Protein AF-A0A2M9PBJ3-F1 (afdb_monomer_lite)

Foldseek 3Di:
DDPPPQPWAWKAWDDWADPPQWIWTWIDRPPDIDIDIGGPPDDDDNPRDTHGDDPQQDWDDDVPHTPDHHDD

Structure (mmCIF, N/CA/C/O backbone):
data_AF-A0A2M9PBJ3-F1
#
_entry.id   AF-A0A2M9PBJ3-F1
#
loop_
_atom_site.group_PDB
_atom_site.id
_atom_site.type_symbol
_atom_site.label_atom_id
_atom_site.label_alt_id
_atom_site.label_comp_id
_atom_site.label_asym_id
_atom_site.label_entity_id
_atom_site.label_seq_id
_atom_site.pdbx_PDB_ins_code
_atom_site.Cartn_x
_atom_site.Cartn_y
_atom_site.Cartn_z
_atom_site.occupancy
_atom_site.B_iso_or_equiv
_atom_site.auth_seq_id
_atom_site.auth_comp_id
_atom_site.auth_asym_id
_atom_site.auth_atom_id
_atom_site.pdbx_PDB_model_num
ATOM 1 N N . ALA A 1 1 ? 15.811 -15.163 20.497 1.00 36.22 1 ALA A N 1
ATOM 2 C CA . ALA A 1 1 ? 15.865 -14.157 19.421 1.00 36.22 1 ALA A CA 1
ATOM 3 C C . ALA A 1 1 ? 14.451 -13.987 18.887 1.00 36.22 1 ALA A C 1
ATOM 5 O O . ALA A 1 1 ? 13.971 -14.854 18.174 1.00 36.22 1 ALA A O 1
ATOM 6 N N . THR A 1 2 ? 13.753 -12.947 19.325 1.00 40.09 2 THR A N 1
ATOM 7 C CA . THR A 1 2 ? 12.356 -12.664 18.960 1.00 40.09 2 THR A CA 1
ATOM 8 C C . THR A 1 2 ? 12.293 -11.203 18.548 1.00 40.09 2 THR A C 1
ATOM 10 O O . THR A 1 2 ? 11.906 -10.342 19.329 1.00 40.09 2 THR A O 1
ATOM 13 N N . GLY A 1 3 ? 12.756 -10.917 17.331 1.00 37.22 3 GLY A N 1
ATOM 14 C CA . GLY A 1 3 ? 12.293 -9.729 16.626 1.00 37.22 3 GLY A CA 1
ATOM 15 C C . GLY A 1 3 ? 10.887 -10.054 16.149 1.00 37.22 3 GLY A C 1
ATOM 16 O O . GLY A 1 3 ? 10.731 -10.932 15.302 1.00 37.22 3 GLY A O 1
ATOM 17 N N . GLN A 1 4 ? 9.873 -9.458 16.772 1.00 41.72 4 GLN A N 1
ATOM 18 C CA . GLN A 1 4 ? 8.497 -9.523 16.292 1.00 41.72 4 GLN A CA 1
ATOM 19 C C . GLN A 1 4 ? 8.504 -8.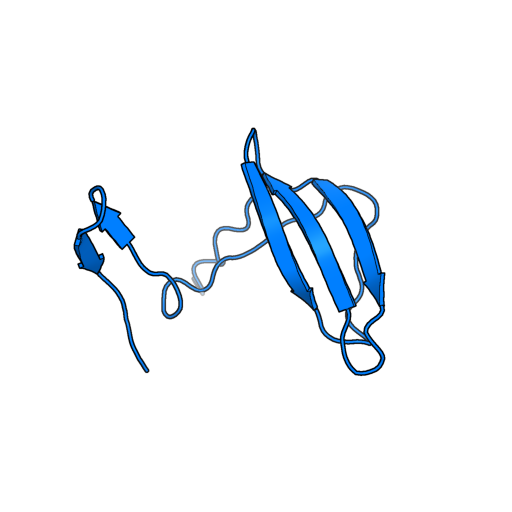975 14.864 1.00 41.72 4 GLN A C 1
ATOM 21 O O . GLN A 1 4 ? 8.772 -7.795 14.658 1.00 41.72 4 GLN A O 1
ATOM 26 N N . GLY A 1 5 ? 8.352 -9.865 13.883 1.00 46.25 5 GLY A N 1
ATOM 27 C CA . GLY A 1 5 ? 8.335 -9.481 12.479 1.00 46.25 5 GLY A CA 1
ATOM 28 C C . GLY A 1 5 ? 7.180 -8.519 12.250 1.00 46.25 5 GLY A C 1
ATOM 29 O O . GLY A 1 5 ? 6.069 -8.797 12.696 1.00 46.25 5 GLY A O 1
ATOM 30 N N . GLU A 1 6 ? 7.458 -7.395 11.597 1.00 59.94 6 GLU A N 1
ATOM 31 C CA . GLU A 1 6 ? 6.438 -6.468 11.112 1.00 59.94 6 GLU A CA 1
ATOM 32 C C . GLU A 1 6 ? 5.314 -7.280 10.445 1.00 59.94 6 GLU A C 1
ATOM 34 O O . GLU A 1 6 ? 5.576 -8.064 9.525 1.00 59.94 6 GLU A O 1
ATOM 39 N N . GLU A 1 7 ? 4.077 -7.166 10.940 1.00 74.31 7 GLU A N 1
ATOM 40 C CA . GLU A 1 7 ? 2.932 -7.872 10.359 1.00 74.31 7 GLU A CA 1
ATOM 41 C C . GLU A 1 7 ? 2.698 -7.352 8.938 1.00 74.31 7 GLU A C 1
ATOM 43 O O . GLU A 1 7 ? 2.093 -6.305 8.708 1.00 74.31 7 GLU A O 1
ATOM 48 N N . ALA A 1 8 ? 3.233 -8.082 7.962 1.00 85.94 8 ALA A N 1
ATOM 49 C CA . ALA A 1 8 ? 3.070 -7.761 6.559 1.00 85.94 8 ALA A CA 1
ATOM 50 C C . ALA A 1 8 ? 1.726 -8.303 6.057 1.00 85.94 8 ALA A C 1
ATOM 52 O O . ALA A 1 8 ? 1.440 -9.501 6.138 1.00 85.94 8 ALA A O 1
ATOM 53 N N . VAL A 1 9 ? 0.912 -7.418 5.491 1.00 91.00 9 VAL A N 1
ATOM 54 C CA . VAL A 1 9 ? -0.430 -7.723 4.996 1.00 91.00 9 VAL A CA 1
ATOM 55 C C . VAL A 1 9 ? -0.354 -8.097 3.513 1.00 91.00 9 VAL A C 1
ATOM 57 O O . VAL A 1 9 ? 0.326 -7.404 2.748 1.00 91.00 9 VAL A O 1
ATOM 60 N N . PRO A 1 10 ? -1.022 -9.176 3.064 1.00 92.62 10 PRO A N 1
ATOM 61 C CA . PRO A 1 10 ? -1.074 -9.517 1.649 1.00 92.62 10 PRO A CA 1
ATOM 62 C C . PRO A 1 10 ? -1.772 -8.414 0.849 1.00 92.62 10 PRO A C 1
ATOM 64 O O . PRO A 1 10 ? -2.843 -7.928 1.219 1.00 92.62 10 PRO A O 1
ATOM 67 N N . ALA A 1 11 ? -1.165 -8.054 -0.275 1.00 93.38 11 ALA A N 1
ATOM 68 C CA . ALA A 1 11 ? -1.654 -7.038 -1.187 1.00 93.38 11 ALA A CA 1
ATOM 69 C C . ALA A 1 11 ? -1.561 -7.532 -2.632 1.00 93.38 11 ALA A C 1
ATOM 71 O O . ALA A 1 11 ? -0.792 -8.435 -2.963 1.00 93.38 11 ALA A O 1
ATOM 72 N N . ARG A 1 12 ? -2.333 -6.908 -3.517 1.00 93.50 12 ARG A N 1
ATOM 73 C CA . ARG A 1 12 ? -2.236 -7.118 -4.963 1.00 93.50 12 ARG A CA 1
ATOM 74 C C . ARG A 1 12 ? -1.761 -5.836 -5.625 1.00 93.50 12 ARG A C 1
ATOM 76 O O . ARG A 1 12 ? -2.371 -4.789 -5.417 1.00 93.50 12 ARG A O 1
ATOM 83 N N . LEU A 1 13 ? -0.708 -5.926 -6.432 1.00 93.38 13 LEU A N 1
ATOM 84 C CA . LEU A 1 13 ? -0.262 -4.813 -7.262 1.00 93.38 13 LEU A CA 1
ATOM 85 C C . LEU A 1 13 ? -1.294 -4.560 -8.372 1.00 93.38 13 LEU A C 1
ATOM 87 O O . LEU A 1 13 ? -1.745 -5.500 -9.025 1.00 93.38 13 LEU A O 1
ATOM 91 N N . ILE A 1 14 ? -1.711 -3.306 -8.543 1.00 94.44 14 ILE A N 1
ATOM 92 C CA . ILE A 1 14 ? -2.674 -2.905 -9.578 1.00 94.44 14 ILE A CA 1
ATOM 93 C C . ILE A 1 14 ? -1.942 -2.214 -10.722 1.00 94.44 14 ILE A C 1
ATOM 95 O O . ILE A 1 14 ? -2.139 -2.579 -11.876 1.00 94.44 14 ILE A O 1
ATOM 99 N N . ASP A 1 15 ? -1.137 -1.207 -10.388 1.00 93.56 15 ASP A N 1
ATOM 100 C CA . ASP A 1 15 ? -0.435 -0.368 -11.352 1.00 93.56 15 ASP A CA 1
ATOM 101 C C . ASP A 1 15 ? 0.822 0.240 -10.717 1.00 93.56 15 ASP A C 1
ATOM 103 O O . ASP A 1 15 ? 0.908 0.367 -9.488 1.00 93.56 15 ASP A O 1
ATOM 107 N N . VAL A 1 16 ? 1.788 0.615 -11.554 1.00 93.50 16 VAL A N 1
ATOM 108 C CA . VAL A 1 16 ? 3.014 1.307 -11.153 1.00 93.50 16 VAL A CA 1
ATOM 109 C C . VAL A 1 16 ? 3.257 2.475 -12.093 1.00 93.50 16 VAL A C 1
ATOM 111 O O . VAL A 1 16 ? 3.526 2.299 -13.277 1.00 93.50 16 VAL A O 1
ATOM 114 N N . GLU A 1 17 ? 3.240 3.674 -11.527 1.00 94.50 17 GLU A N 1
ATOM 115 C CA . GLU A 1 17 ? 3.557 4.903 -12.236 1.00 94.50 17 GLU A CA 1
ATOM 116 C C . GLU A 1 17 ? 4.990 5.346 -11.930 1.00 94.50 17 GLU A C 1
ATOM 118 O O . GLU A 1 17 ? 5.379 5.503 -10.767 1.00 94.50 17 GLU A O 1
ATOM 123 N N . ASP A 1 18 ? 5.772 5.591 -12.978 1.00 92.19 18 ASP A N 1
ATOM 124 C CA . ASP A 1 18 ? 7.119 6.142 -12.865 1.00 92.19 18 ASP A CA 1
ATOM 125 C C . ASP A 1 18 ? 7.095 7.675 -12.771 1.00 92.19 18 ASP A C 1
ATOM 127 O O . ASP A 1 18 ? 6.447 8.360 -13.564 1.00 92.19 18 ASP A O 1
ATOM 131 N N . ARG A 1 19 ? 7.795 8.221 -11.771 1.00 93.25 19 ARG A N 1
ATOM 132 C CA . ARG A 1 19 ? 7.946 9.663 -11.520 1.00 93.25 19 ARG A CA 1
ATOM 133 C C . ARG A 1 19 ? 9.410 10.114 -11.610 1.00 93.25 19 ARG A C 1
ATOM 135 O O . ARG A 1 19 ? 9.756 11.186 -11.112 1.00 93.25 19 ARG A O 1
ATOM 142 N N . GLY A 1 20 ? 10.280 9.314 -12.224 1.00 88.81 20 GLY A N 1
ATOM 143 C CA . GLY A 1 20 ? 11.706 9.575 -12.398 1.00 88.81 20 GLY A CA 1
ATOM 144 C C . GLY A 1 20 ? 12.514 9.216 -11.154 1.00 88.81 20 GLY A C 1
ATOM 145 O O . GLY A 1 20 ? 13.220 8.221 -11.139 1.00 88.81 20 GLY A O 1
ATOM 146 N N . ALA A 1 21 ? 12.400 10.005 -10.081 1.00 90.00 21 ALA A N 1
ATOM 147 C CA . ALA A 1 21 ? 13.186 9.786 -8.854 1.00 90.00 21 ALA A CA 1
ATOM 148 C C . ALA A 1 21 ? 12.590 8.723 -7.908 1.00 90.00 21 ALA A C 1
ATOM 150 O O . ALA A 1 21 ? 13.199 8.334 -6.910 1.00 90.00 21 ALA A O 1
ATOM 151 N N . PHE A 1 22 ? 11.347 8.323 -8.153 1.00 92.12 22 PHE A N 1
ATOM 152 C CA . PHE A 1 22 ? 10.621 7.307 -7.401 1.00 92.12 22 PHE A CA 1
ATOM 153 C C . PHE A 1 22 ? 9.474 6.787 -8.258 1.00 92.12 22 PHE A C 1
ATOM 155 O O . PHE A 1 22 ? 9.113 7.386 -9.271 1.00 92.12 22 PHE A O 1
ATOM 162 N N . ARG A 1 23 ? 8.861 5.699 -7.806 1.00 94.25 23 ARG A N 1
ATOM 163 C CA . ARG A 1 23 ? 7.643 5.159 -8.405 1.00 94.25 23 ARG A CA 1
ATOM 164 C C . ARG A 1 23 ? 6.497 5.239 -7.411 1.00 94.25 23 ARG A C 1
ATOM 166 O O . ARG A 1 23 ? 6.707 5.245 -6.195 1.00 94.25 23 ARG A O 1
ATOM 173 N N . ILE A 1 24 ? 5.286 5.321 -7.934 1.00 95.38 24 ILE A N 1
ATOM 174 C CA . ILE A 1 24 ? 4.053 5.249 -7.162 1.00 95.38 24 ILE A CA 1
ATOM 175 C C . ILE A 1 24 ? 3.352 3.953 -7.548 1.00 95.38 24 ILE A C 1
ATOM 177 O O . ILE A 1 24 ? 2.965 3.788 -8.700 1.00 95.38 24 ILE A O 1
ATOM 181 N N . ALA A 1 25 ? 3.189 3.041 -6.594 1.00 94.31 25 ALA A N 1
ATOM 182 C CA . ALA A 1 25 ? 2.369 1.857 -6.798 1.00 94.31 25 ALA A CA 1
ATOM 183 C C . ALA A 1 25 ? 0.969 2.082 -6.248 1.00 94.31 25 ALA A C 1
ATOM 185 O O . ALA A 1 25 ? 0.796 2.523 -5.107 1.00 94.31 25 ALA A O 1
ATOM 186 N N . ASP A 1 26 ? -0.018 1.691 -7.040 1.00 95.88 26 ASP A N 1
ATOM 187 C CA . ASP A 1 26 ? -1.368 1.485 -6.555 1.00 95.88 26 ASP A CA 1
ATOM 188 C C . ASP A 1 26 ? -1.540 0.002 -6.210 1.00 95.88 26 ASP A C 1
ATOM 190 O O . ASP A 1 26 ? -1.288 -0.887 -7.029 1.00 95.88 26 ASP A O 1
ATOM 194 N N . ILE A 1 27 ? -1.974 -0.267 -4.982 1.00 94.81 27 ILE A N 1
ATOM 195 C CA . ILE A 1 27 ? -2.153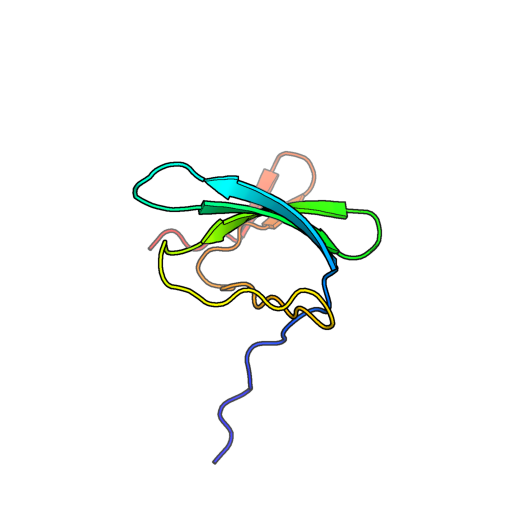 -1.619 -4.449 1.00 94.81 27 ILE A CA 1
ATOM 196 C C . ILE A 1 27 ? -3.575 -1.806 -3.922 1.00 94.81 27 ILE A C 1
ATOM 198 O O . ILE A 1 27 ? -4.206 -0.863 -3.442 1.00 94.81 27 ILE A O 1
ATOM 202 N N . ALA A 1 28 ? -4.074 -3.037 -3.983 1.00 95.12 28 ALA A N 1
ATOM 203 C CA . ALA A 1 28 ? -5.293 -3.450 -3.298 1.00 95.12 28 ALA A CA 1
ATOM 204 C C . ALA A 1 28 ? -4.953 -4.232 -2.026 1.00 95.12 28 ALA A C 1
ATOM 206 O O . ALA A 1 28 ? -4.184 -5.192 -2.083 1.00 95.12 28 A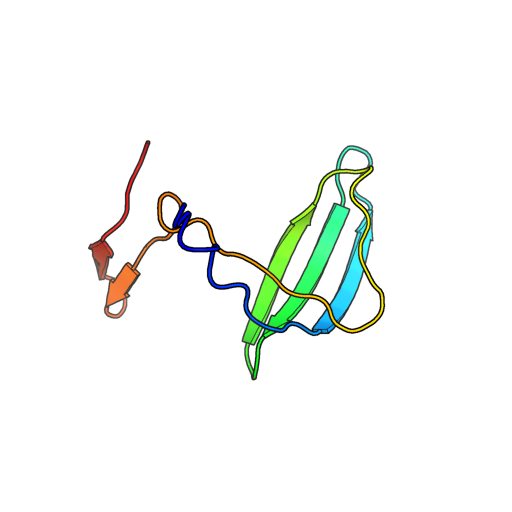LA A O 1
ATOM 207 N N . ILE A 1 29 ? -5.587 -3.863 -0.912 1.00 93.25 29 ILE A N 1
ATOM 208 C CA . ILE A 1 29 ? -5.599 -4.622 0.343 1.00 93.25 29 ILE A CA 1
ATOM 209 C C . ILE A 1 29 ? -7.062 -4.864 0.712 1.00 93.25 29 ILE A C 1
ATOM 211 O O . ILE A 1 29 ? -7.786 -3.943 1.098 1.00 93.25 29 ILE A O 1
ATOM 215 N N . GLY A 1 30 ? -7.521 -6.105 0.549 1.00 90.38 30 GLY A N 1
ATOM 216 C CA . GLY A 1 30 ? -8.946 -6.423 0.641 1.00 90.38 30 GLY A CA 1
ATOM 217 C C . GLY A 1 30 ? -9.763 -5.586 -0.351 1.00 90.38 30 GLY A C 1
ATOM 218 O O . GLY A 1 30 ? -9.483 -5.592 -1.548 1.00 90.38 30 GLY A O 1
ATOM 219 N N . ALA A 1 31 ? -10.759 -4.854 0.154 1.00 93.31 31 ALA A N 1
ATOM 220 C CA . ALA A 1 31 ? -11.593 -3.948 -0.642 1.00 93.31 31 ALA A CA 1
ATOM 221 C C . ALA A 1 31 ? -10.991 -2.539 -0.823 1.00 93.31 31 ALA A C 1
ATOM 223 O O . ALA A 1 31 ? -11.519 -1.742 -1.597 1.00 93.31 31 ALA A O 1
ATOM 224 N N . ASN A 1 32 ? -9.901 -2.219 -0.120 1.00 95.38 32 ASN A N 1
ATOM 225 C CA . ASN A 1 32 ? -9.318 -0.882 -0.111 1.00 95.38 32 ASN A CA 1
ATOM 226 C C . ASN A 1 32 ? -8.213 -0.751 -1.158 1.00 95.38 32 ASN A C 1
ATOM 228 O O . ASN A 1 32 ? -7.416 -1.670 -1.360 1.00 95.38 32 ASN A O 1
ATOM 232 N N . ARG A 1 33 ? -8.127 0.429 -1.778 1.00 95.62 33 ARG A N 1
ATOM 233 C CA . ARG A 1 33 ? -7.012 0.812 -2.648 1.00 95.62 33 ARG A CA 1
ATOM 234 C C . ARG A 1 33 ? -6.110 1.781 -1.901 1.00 95.62 33 ARG A C 1
ATOM 236 O O . ARG A 1 33 ? -6.581 2.798 -1.401 1.00 95.62 33 ARG A O 1
ATOM 243 N N . LEU A 1 34 ? -4.826 1.458 -1.837 1.00 94.62 34 LEU A N 1
ATOM 244 C CA . LEU A 1 34 ? -3.808 2.312 -1.247 1.00 94.62 34 LEU A CA 1
ATOM 245 C C . LEU A 1 34 ? -2.811 2.731 -2.318 1.00 94.62 34 LEU A C 1
ATOM 247 O O . LEU A 1 34 ? -2.564 2.007 -3.283 1.00 94.62 34 LEU A O 1
ATOM 251 N N . ARG A 1 35 ? -2.222 3.901 -2.101 1.00 95.19 35 ARG A N 1
ATOM 252 C CA . ARG A 1 35 ? -1.141 4.433 -2.916 1.00 95.19 35 ARG A CA 1
ATOM 253 C C . ARG A 1 35 ? 0.130 4.468 -2.081 1.00 95.19 35 ARG A C 1
ATOM 255 O O . ARG A 1 35 ? 0.135 5.029 -0.989 1.00 95.19 35 ARG A O 1
ATOM 262 N N . MET A 1 36 ? 1.193 3.867 -2.597 1.00 92.25 36 MET A N 1
ATOM 263 C CA . MET A 1 36 ? 2.469 3.722 -1.904 1.00 92.25 36 MET A CA 1
ATOM 264 C C . MET A 1 36 ? 3.594 4.310 -2.749 1.00 92.25 36 MET A C 1
ATOM 266 O O . MET A 1 36 ? 3.697 4.035 -3.944 1.00 92.25 36 MET A O 1
ATOM 270 N N . ARG A 1 37 ? 4.461 5.108 -2.120 1.00 93.62 37 ARG A N 1
ATOM 271 C CA . ARG A 1 37 ? 5.715 5.546 -2.736 1.00 93.62 37 ARG A CA 1
ATOM 272 C C . ARG A 1 37 ? 6.769 4.462 -2.573 1.00 93.62 37 ARG A C 1
ATOM 274 O O . ARG A 1 37 ? 6.933 3.923 -1.484 1.00 93.62 37 ARG A O 1
ATOM 281 N N . ILE A 1 38 ? 7.500 4.200 -3.647 1.00 92.00 38 ILE A N 1
ATOM 282 C CA . ILE A 1 38 ? 8.511 3.149 -3.720 1.00 92.00 38 ILE A CA 1
ATOM 283 C C . ILE A 1 38 ? 9.791 3.744 -4.299 1.00 92.00 38 ILE A C 1
ATOM 285 O O . ILE A 1 38 ? 9.735 4.595 -5.195 1.00 92.00 38 ILE A O 1
ATOM 289 N N . GLY A 1 39 ? 10.947 3.321 -3.789 1.00 89.81 39 GLY A N 1
ATOM 290 C CA . GLY A 1 39 ? 12.232 3.710 -4.350 1.00 89.81 39 GLY A CA 1
ATOM 291 C C . GLY A 1 39 ? 12.351 3.283 -5.813 1.00 89.81 39 GLY A C 1
ATOM 292 O O . GLY A 1 39 ? 11.769 2.291 -6.255 1.00 89.81 39 GLY A O 1
ATOM 293 N N . GLU A 1 40 ? 13.119 4.032 -6.598 1.00 82.38 40 GLU A N 1
ATOM 294 C CA . GLU A 1 40 ? 13.328 3.752 -8.026 1.00 82.38 40 GLU A CA 1
ATOM 295 C C . GLU A 1 40 ? 13.902 2.343 -8.268 1.00 82.38 40 GLU A C 1
ATOM 297 O O . GLU A 1 40 ? 13.531 1.672 -9.225 1.00 82.38 40 GLU A O 1
ATOM 302 N N . ARG A 1 41 ? 14.752 1.861 -7.353 1.00 82.81 41 ARG A N 1
ATOM 303 C CA . ARG A 1 41 ? 15.465 0.578 -7.472 1.00 82.81 41 ARG A CA 1
ATOM 304 C C . ARG A 1 41 ? 14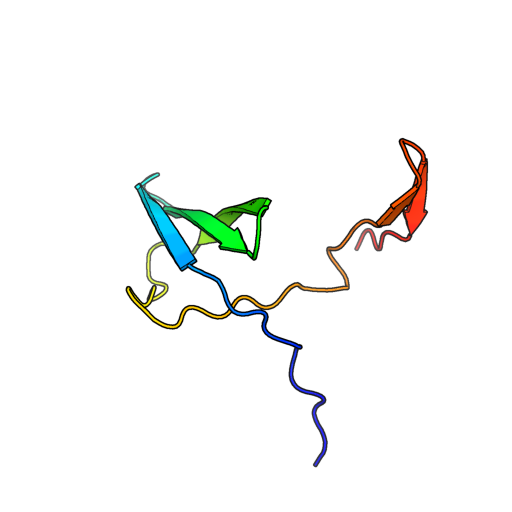.835 -0.575 -6.697 1.00 82.81 41 ARG A C 1
ATOM 306 O O . ARG A 1 41 ? 15.329 -1.696 -6.792 1.00 82.81 41 ARG A O 1
ATOM 313 N N . ASP A 1 42 ? 13.773 -0.322 -5.938 1.00 84.81 42 ASP A N 1
ATOM 314 C CA . ASP A 1 42 ? 13.172 -1.368 -5.114 1.00 84.81 42 ASP A CA 1
ATOM 315 C C . ASP A 1 42 ? 12.443 -2.378 -6.002 1.00 84.81 42 ASP A C 1
ATOM 317 O O . ASP A 1 42 ? 11.714 -2.027 -6.933 1.00 84.81 42 ASP A O 1
ATOM 321 N N . TRP A 1 43 ? 12.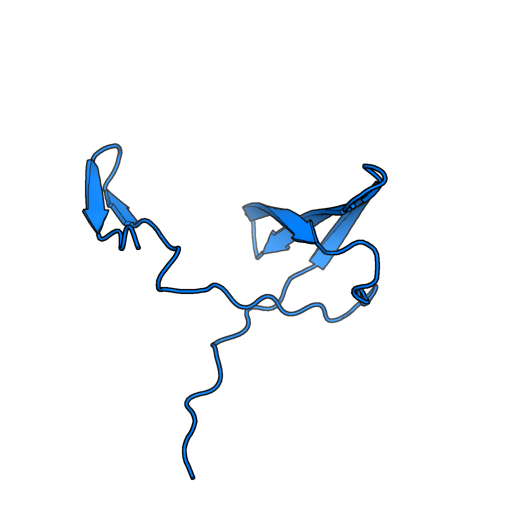630 -3.662 -5.743 1.00 80.88 43 TRP A N 1
ATOM 322 C CA . TRP A 1 43 ? 11.934 -4.678 -6.516 1.00 80.88 43 TRP A CA 1
ATOM 323 C C . TRP A 1 43 ? 10.470 -4.798 -6.069 1.00 80.88 43 TRP A C 1
ATOM 325 O O . TRP A 1 43 ? 10.177 -4.830 -4.875 1.00 80.88 43 TRP A O 1
ATOM 335 N N . LEU A 1 44 ? 9.559 -4.889 -7.042 1.00 83.94 44 LEU A N 1
ATOM 336 C CA . LEU A 1 44 ? 8.135 -5.139 -6.826 1.00 83.94 44 LEU A CA 1
ATOM 337 C C . LEU A 1 44 ? 7.760 -6.489 -7.438 1.00 83.94 44 LEU A C 1
ATOM 339 O O . LEU A 1 44 ? 7.880 -6.648 -8.656 1.00 83.94 44 LEU A O 1
ATOM 343 N N . PRO A 1 45 ? 7.299 -7.457 -6.634 1.00 83.31 45 PRO A N 1
ATOM 344 C CA . PRO A 1 45 ? 6.795 -8.707 -7.170 1.00 83.31 45 PRO A CA 1
ATOM 345 C C . PRO A 1 45 ? 5.462 -8.483 -7.897 1.00 83.31 45 PRO A C 1
ATOM 347 O O . PRO A 1 45 ? 4.598 -7.748 -7.417 1.00 83.31 45 PRO A O 1
ATOM 350 N N . ALA A 1 46 ? 5.289 -9.147 -9.042 1.00 75.94 46 ALA A N 1
ATOM 351 C CA . ALA A 1 46 ? 4.022 -9.144 -9.776 1.00 75.94 46 ALA A CA 1
ATOM 352 C C . ALA A 1 46 ? 2.911 -9.879 -8.999 1.00 75.94 46 ALA A C 1
ATOM 354 O O . ALA A 1 46 ? 1.770 -9.428 -8.987 1.00 75.94 46 ALA A O 1
ATOM 355 N N . ASP A 1 47 ? 3.277 -10.955 -8.291 1.00 81.94 47 ASP A N 1
ATOM 356 C CA . ASP A 1 47 ? 2.379 -11.788 -7.490 1.00 81.94 47 ASP A CA 1
ATOM 357 C C . ASP A 1 47 ? 2.898 -11.965 -6.059 1.00 81.94 47 ASP A C 1
ATOM 359 O O . ASP A 1 47 ? 4.102 -11.975 -5.808 1.00 81.94 47 ASP A O 1
ATOM 363 N N . GLY A 1 48 ? 1.982 -12.149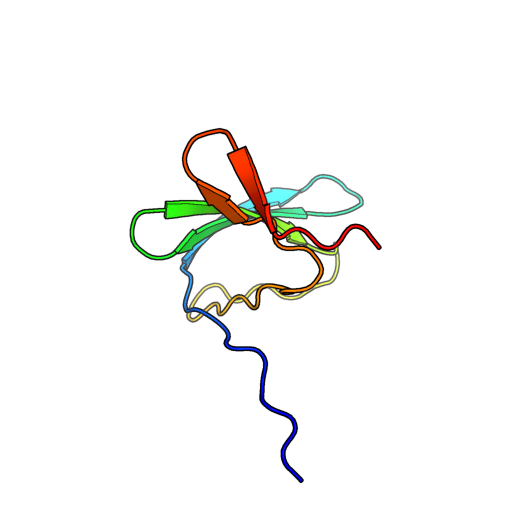 -5.104 1.00 85.94 48 GLY A N 1
ATOM 364 C CA . GLY A 1 48 ? 2.342 -12.440 -3.711 1.00 85.94 48 GLY A CA 1
ATOM 365 C C . GLY A 1 48 ? 2.949 -11.257 -2.947 1.00 85.94 48 GLY A C 1
ATOM 366 O O . GLY A 1 48 ? 3.677 -11.471 -1.976 1.00 85.94 48 GLY A O 1
ATOM 367 N N . LEU A 1 49 ? 2.654 -10.021 -3.367 1.00 91.00 49 LEU A N 1
ATOM 368 C CA . LEU A 1 49 ? 3.081 -8.809 -2.672 1.00 91.00 49 LEU A CA 1
ATOM 369 C C . LEU A 1 49 ? 2.589 -8.818 -1.216 1.00 91.00 49 LEU A C 1
ATOM 371 O O . LEU A 1 49 ? 1.426 -9.103 -0.924 1.00 91.00 49 LEU A O 1
ATOM 375 N N . LYS A 1 50 ? 3.484 -8.464 -0.295 1.00 91.25 50 LYS A N 1
ATOM 376 C CA . LYS A 1 50 ? 3.164 -8.217 1.111 1.00 91.25 50 LYS A CA 1
ATOM 377 C C . LYS A 1 50 ? 3.647 -6.827 1.489 1.00 91.25 50 LYS A C 1
ATOM 379 O O . LYS A 1 50 ? 4.743 -6.436 1.095 1.00 91.25 50 LYS A O 1
ATOM 384 N N . VAL A 1 51 ? 2.832 -6.098 2.239 1.00 89.75 51 VAL A N 1
ATOM 385 C CA . VAL A 1 51 ? 3.102 -4.712 2.627 1.00 89.75 51 VAL A CA 1
ATOM 386 C C . VAL A 1 51 ? 3.123 -4.615 4.140 1.00 89.75 51 VAL A C 1
ATOM 388 O O . VAL A 1 51 ? 2.164 -5.007 4.799 1.00 89.75 51 VAL A O 1
ATOM 391 N N . ALA A 1 52 ? 4.221 -4.097 4.677 1.00 89.94 52 ALA A N 1
ATOM 392 C CA . ALA A 1 52 ? 4.336 -3.745 6.082 1.00 89.94 52 ALA A CA 1
ATOM 393 C C . ALA A 1 52 ? 4.006 -2.259 6.262 1.00 89.94 52 ALA A C 1
ATOM 395 O O . ALA A 1 52 ? 4.436 -1.414 5.472 1.00 89.94 52 ALA A O 1
ATOM 396 N N . PHE A 1 53 ? 3.246 -1.949 7.307 1.00 86.94 53 PHE A N 1
ATOM 397 C CA . PHE A 1 53 ? 2.986 -0.579 7.730 1.00 86.94 53 PHE A CA 1
ATOM 398 C C . PHE A 1 53 ? 3.905 -0.251 8.890 1.00 86.94 53 PHE A C 1
ATOM 400 O O . PHE A 1 53 ? 4.070 -1.073 9.785 1.00 86.94 53 PHE A O 1
ATOM 407 N N . ARG A 1 54 ? 4.474 0.952 8.877 1.00 86.62 54 ARG A N 1
ATOM 408 C CA . ARG A 1 54 ? 5.260 1.477 9.993 1.00 86.62 54 ARG A CA 1
ATOM 409 C C . ARG A 1 54 ? 4.301 2.050 11.033 1.00 86.62 54 ARG A C 1
ATOM 411 O O . ARG A 1 54 ? 3.697 3.093 10.747 1.00 86.62 54 ARG A O 1
ATOM 418 N N . PRO A 1 55 ? 4.097 1.400 12.195 1.00 84.38 55 PRO A N 1
ATOM 419 C CA . PRO A 1 55 ? 3.141 1.885 13.187 1.00 84.38 55 PRO A CA 1
ATOM 420 C C . PRO A 1 55 ? 3.480 3.303 13.658 1.00 84.38 55 PRO A C 1
ATOM 422 O O . PRO A 1 55 ? 2.586 4.121 13.841 1.00 84.38 55 PRO A O 1
ATOM 425 N N . GLU A 1 56 ? 4.768 3.640 13.736 1.00 84.25 56 GLU A N 1
ATOM 426 C CA . GLU A 1 56 ? 5.257 4.966 14.114 1.00 84.25 56 GLU A CA 1
ATOM 427 C C . GLU A 1 56 ? 4.899 6.076 13.114 1.00 84.25 56 GLU A C 1
ATOM 429 O O . GLU A 1 56 ? 4.927 7.245 13.474 1.00 84.25 56 GLU A O 1
ATOM 434 N N . ALA A 1 57 ? 4.539 5.736 11.874 1.00 85.69 57 ALA A N 1
ATOM 435 C CA . ALA A 1 57 ? 4.085 6.685 10.855 1.00 85.69 57 ALA A CA 1
ATOM 436 C C . ALA A 1 57 ? 2.574 6.573 10.574 1.00 85.69 57 ALA A C 1
ATOM 438 O O . ALA A 1 57 ? 2.083 7.107 9.577 1.00 85.69 57 ALA A O 1
ATOM 439 N N . THR A 1 58 ? 1.836 5.847 11.420 1.00 88.12 58 THR A N 1
ATOM 440 C CA . THR A 1 58 ? 0.399 5.606 11.259 1.00 88.12 58 THR A CA 1
ATOM 441 C C . THR A 1 58 ? -0.408 6.587 12.106 1.00 88.12 58 THR A C 1
ATOM 443 O O . THR A 1 58 ? -0.083 6.854 13.261 1.00 88.12 58 THR A O 1
ATOM 446 N N . LEU A 1 59 ? -1.481 7.124 11.523 1.00 91.19 59 LEU A N 1
ATOM 447 C CA . LEU A 1 59 ? -2.436 7.997 12.202 1.00 91.19 59 LEU A CA 1
ATOM 448 C C . LEU A 1 59 ? -3.772 7.261 12.353 1.00 91.19 59 LEU A C 1
ATOM 450 O O . LEU A 1 59 ? -4.310 6.744 11.371 1.00 91.19 59 LEU A O 1
ATOM 454 N N . LEU A 1 60 ? -4.315 7.231 13.568 1.00 90.56 60 LEU A N 1
ATOM 455 C CA . LEU A 1 60 ? -5.600 6.623 13.898 1.00 90.56 60 LEU A CA 1
ATOM 456 C C . LEU A 1 60 ? -6.649 7.707 14.125 1.00 90.56 60 LEU A C 1
ATOM 458 O O . LEU A 1 60 ? -6.503 8.559 15.003 1.00 90.56 60 LEU A O 1
ATOM 462 N N . TYR A 1 61 ? -7.744 7.622 13.380 1.00 92.25 61 TYR A N 1
ATOM 463 C CA . TYR A 1 61 ? -8.858 8.557 13.468 1.00 92.25 61 TYR A CA 1
ATOM 464 C C . TYR A 1 61 ? -10.145 7.845 13.891 1.00 92.25 61 TYR A C 1
ATOM 466 O O . TYR A 1 61 ? -10.413 6.723 13.466 1.00 92.25 61 TYR A O 1
ATOM 474 N N . ALA A 1 62 ? -10.970 8.527 14.687 1.00 94.50 62 ALA A N 1
ATOM 475 C CA . ALA A 1 62 ? -12.374 8.185 14.893 1.00 94.50 62 ALA A CA 1
ATOM 476 C C . ALA A 1 62 ? -13.241 9.277 14.267 1.00 94.50 62 ALA A C 1
ATOM 478 O O . ALA A 1 62 ? -13.332 10.391 14.792 1.00 94.50 62 ALA A O 1
ATOM 479 N N . ASN A 1 63 ? -13.863 8.942 13.134 1.00 92.25 63 ASN A N 1
ATOM 480 C CA . ASN A 1 63 ? -14.428 9.912 12.196 1.00 92.25 63 ASN A CA 1
ATOM 481 C C . ASN A 1 63 ? -13.329 10.907 11.786 1.00 92.25 63 ASN A C 1
ATOM 483 O O . ASN A 1 63 ? -12.290 10.487 11.287 1.00 92.25 63 ASN A O 1
ATOM 487 N N . ASP A 1 64 ? -13.499 12.189 12.093 1.00 90.94 64 ASP A N 1
ATOM 488 C CA . ASP A 1 64 ? -12.548 13.243 11.725 1.00 90.94 64 ASP A CA 1
ATOM 489 C C . ASP A 1 64 ? -11.617 13.650 12.878 1.00 90.94 64 ASP A C 1
ATOM 491 O O . ASP A 1 64 ? -10.895 14.644 12.798 1.00 90.94 64 ASP A O 1
ATOM 495 N N . ARG A 1 65 ? -11.634 12.901 13.989 1.00 90.69 65 ARG A N 1
ATOM 496 C CA . ARG A 1 65 ? -10.821 13.199 15.170 1.00 90.69 65 ARG A CA 1
ATOM 497 C C . ARG A 1 65 ? -9.615 12.274 15.252 1.00 90.69 65 ARG A C 1
ATOM 499 O O . ARG A 1 65 ? -9.782 11.064 15.385 1.00 90.69 65 ARG A O 1
ATOM 506 N N . LEU A 1 66 ? -8.414 12.856 15.252 1.00 91.44 66 LEU A N 1
ATOM 507 C CA . LEU A 1 66 ? -7.173 12.129 15.526 1.00 91.44 66 LEU A CA 1
ATOM 508 C C . LEU A 1 66 ? -7.194 11.608 16.972 1.00 91.44 66 LEU A C 1
ATOM 510 O O . LEU A 1 66 ? -7.353 12.389 17.913 1.00 91.44 66 LEU A O 1
ATOM 514 N N . LEU A 1 67 ? -7.067 10.293 17.129 1.00 88.62 67 LEU A N 1
ATOM 515 C CA . LEU A 1 67 ? -6.960 9.610 18.418 1.00 88.62 67 LEU A CA 1
ATOM 516 C C . LEU A 1 67 ? -5.506 9.321 18.778 1.00 88.62 67 LEU A C 1
ATOM 518 O O . LEU A 1 67 ? -5.108 9.525 19.920 1.00 88.62 67 LEU A O 1
ATOM 522 N N . GLU A 1 68 ? -4.729 8.863 17.798 1.00 84.12 68 GLU A N 1
ATOM 523 C CA . GLU A 1 68 ? -3.332 8.487 17.975 1.00 84.12 68 GLU A CA 1
ATOM 524 C C . GLU A 1 68 ? -2.545 8.823 16.712 1.00 84.12 68 GLU A C 1
ATOM 526 O O . GLU A 1 68 ? -3.028 8.657 15.593 1.00 84.12 68 GLU A O 1
ATOM 531 N N . GLY A 1 69 ? -1.330 9.318 16.894 1.00 78.62 69 GLY A N 1
ATOM 532 C CA . GLY A 1 69 ? -0.404 9.597 15.815 1.00 78.62 69 GLY A CA 1
ATOM 533 C C . GLY A 1 69 ? 0.942 9.957 16.408 1.00 78.62 69 GLY A C 1
ATOM 534 O O . GLY A 1 69 ? 1.016 10.809 17.293 1.00 78.62 69 GLY A O 1
ATOM 535 N N . THR A 1 70 ? 1.999 9.300 15.944 1.00 60.53 70 THR A N 1
ATOM 536 C CA . THR A 1 70 ? 3.355 9.640 16.370 1.00 60.53 70 THR A CA 1
ATOM 537 C C . THR A 1 70 ? 3.943 10.561 15.313 1.00 60.53 70 THR A C 1
ATOM 539 O O . THR A 1 70 ? 4.309 10.138 14.223 1.00 60.53 70 THR A O 1
ATOM 542 N N . HIS A 1 71 ? 3.974 11.858 15.608 1.00 52.41 71 HIS A N 1
ATOM 543 C CA . HIS A 1 71 ? 4.824 12.781 14.867 1.00 52.41 71 HIS A CA 1
ATOM 544 C C . HIS A 1 71 ? 6.232 12.618 15.444 1.00 52.41 71 HIS A C 1
ATOM 546 O O . HIS A 1 71 ? 6.470 13.016 16.585 1.00 52.41 71 HIS A O 1
ATOM 552 N N . ALA A 1 72 ? 7.123 11.965 14.698 1.00 45.38 72 ALA A N 1
ATOM 553 C CA . ALA A 1 72 ? 8.557 12.086 14.944 1.00 45.38 72 ALA A CA 1
ATOM 554 C C . ALA A 1 72 ? 9.039 13.487 14.538 1.00 45.38 72 ALA A C 1
ATOM 556 O O . ALA A 1 72 ? 8.503 14.029 13.539 1.00 45.38 72 ALA A O 1
#

Sequence (72 aa):
ATGQGEEAVPARLIDVEDRGAFRIADIAIGANRLRMRIGERDWLPADGLKVAFRPEATLLYANDRLLEGTHA

Radius of gyration: 14.43 Å; chains: 1; bounding box: 30×27×32 Å

Secondary structure (DSSP, 8-state):
-------EEE-EEEEEEE-SSEEEEEEEETTEEEEEEEETT----SSS-EEE--GGG-EEEETTEEEEE---

pLDDT: mean 84.4, std 15.33, range [36.22, 95.88]